Protein AF-A0A317FEY0-F1 (afdb_monomer)

Organism: NCBI:txid2184016

Secondary structure (DSSP, 8-state):
-EEEE-TTS-EEEE--TT-EEEESSPPPSSS--S-TT-EEEEEEE-TTS-EEEEEE-TT--TTS---EEEEE-GGGEEEB-TTS-B---SS-----------

Sequence (102 aa):
MRVMSGHDGDDIYFYEQGDLVRLKRDEDGPLVTAYAGDWGRVMRVNPDGSLDIKLAGYSRAKDADMVRAVAVARSRVEPCDLQGRPLLRGRAAVWDTRRSTM

Nearest PDB structures (foldseek):
  3mp8-assembly1_A  TM=7.413E-01  e=1.177E+00  Escherichia coli K-12
  3r6n-assembly2_B  TM=5.916E-01  e=1.566E+00  Homo sapiens
  6uy7-assembly1_A  TM=6.003E-01  e=8.713E+00  Homo sapiens
  3pe0-assembly2_B  TM=5.149E-01  e=5.513E+00  Homo sapiens
  8otz-assembly1_I  TM=2.801E-01  e=9.226E+00  Bos taurus

Radius of gyration: 14.09 Å; Cα contacts (8 Å, |Δi|>4): 181; chains: 1; bounding box: 37×28×39 Å

pLDDT: mean 75.73, std 17.16, range [35.59, 95.06]

Solvent-accessible surface area (backbone atoms only — not comparable to full-atom values): 6296 Å² total; per-residue (Å²): 104,49,75,48,75,44,98,86,73,52,70,46,78,45,83,39,67,69,28,36,34,28,29,70,46,55,48,79,70,99,68,66,84,48,45,51,68,36,31,25,32,28,69,38,66,46,96,89,59,21,29,28,28,45,37,52,57,82,90,57,61,96,83,53,81,74,46,67,49,68,69,40,51,61,91,44,46,40,56,27,42,99,86,67,45,70,63,78,82,83,65,90,76,77,76,77,84,70,78,82,84,125

Foldseek 3Di:
DDWDADPVRDIDDQDDFFFKKFFCAFDDDPDTPGGGGFIFTFHDQDPVRFTWTFTPGDPDDPPDPGDIDPRHDPVGIFTADPVNHGPPPDDPCPDDPDDPDD

Mean predicted aligned error: 8.88 Å

Structure (mmCIF, N/CA/C/O backbone):
data_AF-A0A317FEY0-F1
#
_entry.id   AF-A0A317FEY0-F1
#
loop_
_atom_site.group_PDB
_atom_site.id
_atom_site.type_symbol
_atom_site.label_atom_id
_atom_site.label_alt_id
_atom_site.label_comp_id
_atom_site.label_asym_id
_atom_site.label_entity_id
_atom_site.label_seq_id
_atom_site.pdbx_PDB_ins_code
_atom_site.Cartn_x
_atom_site.Cartn_y
_atom_site.Cartn_z
_atom_site.occupancy
_atom_site.B_iso_or_equiv
_atom_site.auth_seq_id
_atom_site.auth_comp_id
_atom_site.auth_asym_id
_atom_site.auth_atom_id
_atom_site.pdbx_PDB_model_num
ATOM 1 N N . MET A 1 1 ? 10.582 2.407 -5.379 1.00 86.38 1 MET A N 1
ATOM 2 C CA . MET A 1 1 ? 9.816 1.395 -6.129 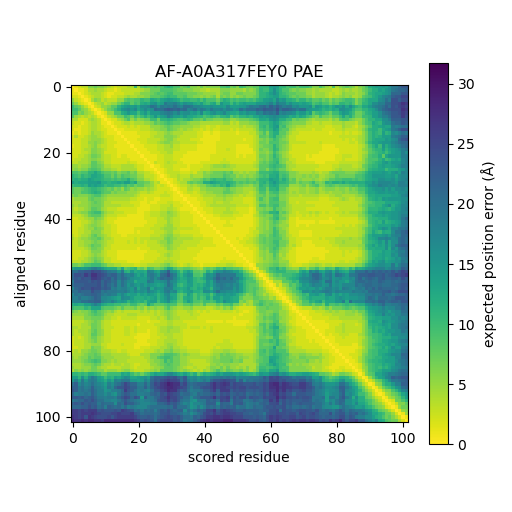1.00 86.38 1 MET A CA 1
ATOM 3 C C . MET A 1 1 ? 10.560 1.094 -7.394 1.00 86.38 1 MET A C 1
ATOM 5 O O . MET A 1 1 ? 10.869 2.015 -8.148 1.00 86.38 1 MET A O 1
ATOM 9 N N . ARG A 1 2 ? 10.817 -0.186 -7.646 1.00 85.56 2 ARG A N 1
ATOM 10 C CA . ARG A 1 2 ? 11.435 -0.641 -8.890 1.00 85.56 2 ARG A CA 1
ATOM 11 C C . AR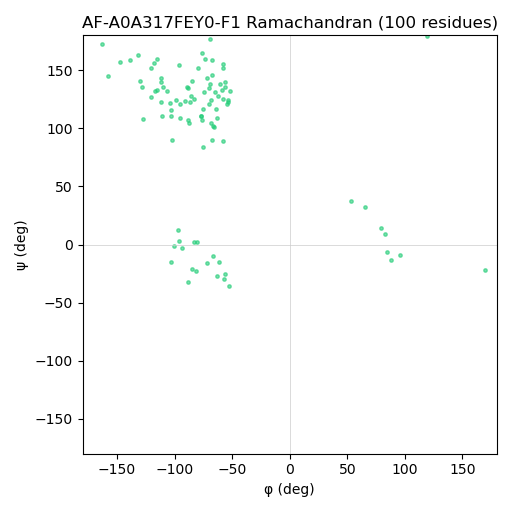G A 1 2 ? 10.428 -1.441 -9.697 1.00 85.56 2 ARG A C 1
ATOM 13 O O . ARG A 1 2 ? 9.670 -2.225 -9.133 1.00 85.56 2 ARG A O 1
ATOM 20 N N . VAL A 1 3 ? 10.435 -1.244 -11.007 1.00 82.44 3 VAL A N 1
ATOM 21 C CA . VAL A 1 3 ? 9.549 -1.943 -11.940 1.00 82.44 3 VAL A CA 1
ATOM 22 C C . VAL A 1 3 ? 10.411 -2.778 -12.875 1.00 82.44 3 VAL A C 1
ATOM 24 O O . VAL A 1 3 ? 11.419 -2.290 -13.387 1.00 82.44 3 VAL A O 1
ATOM 27 N N . MET A 1 4 ? 10.040 -4.039 -13.063 1.00 79.81 4 MET A N 1
ATOM 28 C CA . MET A 1 4 ? 10.535 -4.864 -14.158 1.00 79.81 4 MET A CA 1
ATOM 29 C C . MET A 1 4 ? 9.380 -5.108 -15.114 1.00 79.81 4 MET A C 1
ATOM 31 O O . MET A 1 4 ? 8.442 -5.824 -14.771 1.00 79.81 4 MET A O 1
ATOM 35 N N . SER A 1 5 ? 9.458 -4.509 -16.293 1.00 79.06 5 SER A N 1
ATOM 36 C CA . SER A 1 5 ? 8.469 -4.707 -17.347 1.00 79.06 5 SER A CA 1
ATOM 37 C C . SER A 1 5 ? 8.795 -5.978 -18.129 1.00 79.06 5 SER A C 1
ATOM 39 O O . SER A 1 5 ? 9.915 -6.149 -18.618 1.00 79.06 5 SER A O 1
ATOM 41 N N . GLY A 1 6 ? 7.825 -6.884 -18.211 1.00 71.50 6 GLY A N 1
ATOM 42 C CA . GLY A 1 6 ? 7.869 -8.067 -19.061 1.00 71.50 6 GLY A CA 1
ATOM 43 C C . GLY A 1 6 ? 7.609 -7.733 -20.531 1.00 71.50 6 GLY A C 1
ATOM 44 O O . GLY A 1 6 ? 7.108 -6.660 -20.867 1.00 71.50 6 GLY A O 1
ATOM 45 N N . HIS A 1 7 ? 7.940 -8.674 -21.417 1.00 62.66 7 HIS A N 1
ATOM 46 C CA . HIS A 1 7 ? 7.804 -8.510 -22.871 1.00 62.66 7 HIS A CA 1
ATOM 47 C C . HIS A 1 7 ? 6.339 -8.319 -23.323 1.00 62.66 7 HIS A C 1
ATOM 49 O O . HIS A 1 7 ? 6.098 -7.628 -24.307 1.00 62.6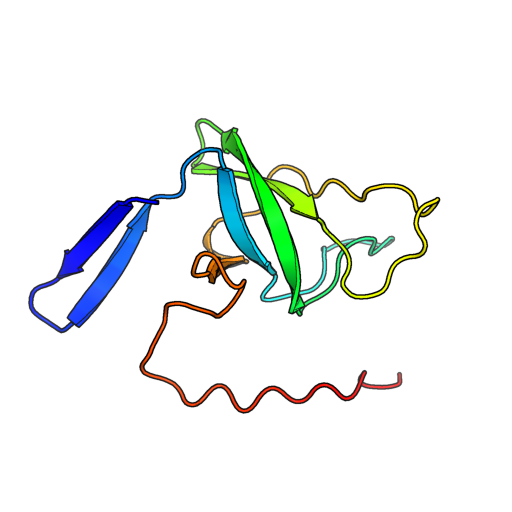6 7 HIS A O 1
ATOM 55 N N . ASP A 1 8 ? 5.378 -8.847 -22.555 1.00 71.50 8 ASP A N 1
ATOM 56 C CA . ASP A 1 8 ? 3.934 -8.802 -22.843 1.00 71.50 8 ASP A CA 1
ATOM 57 C C . ASP A 1 8 ? 3.185 -7.664 -22.117 1.00 71.50 8 ASP A C 1
ATOM 59 O O . ASP A 1 8 ? 1.956 -7.639 -22.078 1.00 71.50 8 ASP A O 1
ATOM 63 N N . GLY A 1 9 ? 3.910 -6.705 -21.526 1.00 64.19 9 GLY A N 1
ATOM 64 C CA . GLY A 1 9 ? 3.309 -5.582 -20.792 1.00 64.19 9 GLY A CA 1
ATOM 65 C C . GLY A 1 9 ? 2.921 -5.895 -19.342 1.00 64.19 9 GLY A C 1
ATOM 66 O O . GLY A 1 9 ? 2.296 -5.062 -18.685 1.00 64.19 9 GLY A O 1
ATOM 67 N N . ASP A 1 10 ? 3.313 -7.061 -18.824 1.00 69.62 10 ASP A N 1
ATOM 68 C CA . ASP A 1 10 ? 3.193 -7.381 -17.403 1.00 69.62 10 ASP A CA 1
ATOM 69 C C . ASP A 1 10 ? 4.295 -6.676 -16.601 1.00 69.62 10 ASP A C 1
ATOM 71 O O . ASP A 1 10 ? 5.474 -7.027 -16.680 1.00 69.62 10 ASP A O 1
ATOM 75 N N . ASP A 1 11 ? 3.911 -5.686 -15.799 1.00 78.50 11 ASP A N 1
ATOM 76 C CA . ASP A 1 11 ? 4.822 -5.016 -14.874 1.00 78.50 11 ASP A CA 1
ATOM 77 C C . ASP A 1 11 ? 4.903 -5.764 -13.535 1.00 78.50 11 ASP A C 1
ATOM 79 O O . ASP A 1 11 ? 3.913 -5.916 -12.811 1.00 78.50 11 ASP A O 1
ATOM 83 N N . ILE A 1 12 ? 6.117 -6.170 -13.155 1.00 80.19 12 ILE A N 1
ATOM 84 C CA . ILE A 1 12 ? 6.422 -6.693 -11.822 1.00 80.19 12 ILE A CA 1
ATOM 85 C C . ILE A 1 12 ? 6.960 -5.554 -10.956 1.00 80.19 12 ILE A C 1
ATOM 87 O O . ILE A 1 12 ? 8.001 -4.960 -11.245 1.00 80.19 12 ILE A O 1
ATOM 91 N N . TYR A 1 13 ? 6.270 -5.286 -9.848 1.00 85.06 13 TYR A N 1
ATOM 92 C CA . TYR A 1 13 ? 6.618 -4.220 -8.913 1.00 85.06 13 TYR A CA 1
ATOM 93 C C . TYR A 1 13 ? 7.395 -4.763 -7.712 1.00 85.06 13 TYR A C 1
ATOM 95 O O . TYR A 1 13 ? 6.927 -5.627 -6.966 1.00 85.06 13 TYR A O 1
ATOM 103 N N . PHE A 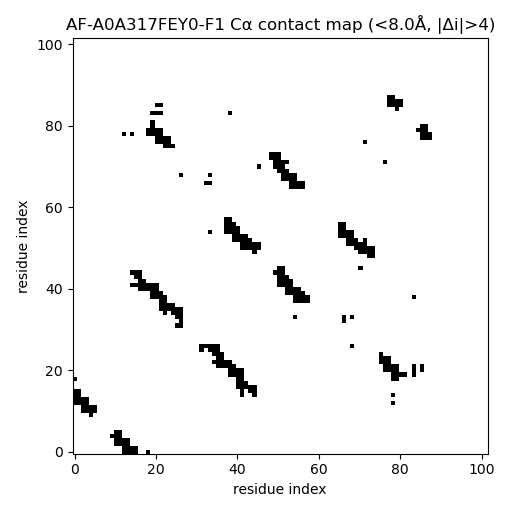1 14 ? 8.579 -4.201 -7.490 1.00 87.56 14 PHE A N 1
ATOM 104 C CA . PHE A 1 14 ? 9.409 -4.438 -6.318 1.00 87.56 14 PHE A CA 1
ATOM 105 C C . PHE A 1 14 ? 9.289 -3.241 -5.378 1.00 87.56 14 PHE A C 1
ATOM 107 O O . PHE A 1 14 ? 9.758 -2.139 -5.675 1.00 87.56 14 PHE A O 1
ATOM 114 N N . TYR A 1 15 ? 8.638 -3.485 -4.242 1.00 91.62 15 TYR A N 1
ATOM 115 C CA . TYR A 1 15 ? 8.472 -2.499 -3.182 1.00 91.62 15 TYR A CA 1
ATOM 116 C C . TYR A 1 15 ? 9.781 -2.251 -2.440 1.00 91.62 15 TYR A C 1
ATOM 118 O O . TYR A 1 15 ? 10.539 -3.184 -2.170 1.00 91.62 15 TYR A O 1
ATOM 126 N N . GLU A 1 16 ? 9.975 -1.000 -2.056 1.00 93.31 16 GLU A N 1
ATOM 127 C CA . GLU A 1 16 ? 11.071 -0.486 -1.250 1.00 93.31 16 GLU A CA 1
ATOM 128 C C . GLU A 1 16 ? 10.514 0.387 -0.120 1.00 93.31 16 GLU A C 1
ATOM 130 O O . GLU A 1 16 ? 9.360 0.830 -0.140 1.00 93.31 16 GLU A O 1
ATOM 135 N N . GLN A 1 17 ? 11.338 0.644 0.897 1.00 93.31 17 GLN A N 1
ATOM 136 C CA . GLN A 1 17 ? 10.973 1.593 1.941 1.00 93.31 17 GLN A CA 1
ATOM 137 C C . GLN A 1 17 ? 10.702 2.971 1.323 1.00 93.31 17 GLN A C 1
ATOM 139 O O . GLN A 1 17 ? 11.488 3.492 0.538 1.00 93.31 17 GLN A O 1
ATOM 144 N N . GLY A 1 18 ? 9.594 3.579 1.729 1.00 89.00 18 GLY A N 1
ATOM 145 C CA . GLY A 1 18 ? 9.170 4.891 1.275 1.00 89.00 18 GLY A CA 1
ATOM 146 C C . GLY A 1 18 ? 8.170 4.868 0.122 1.00 89.00 18 GLY A C 1
ATOM 147 O O . GLY A 1 18 ? 7.607 5.92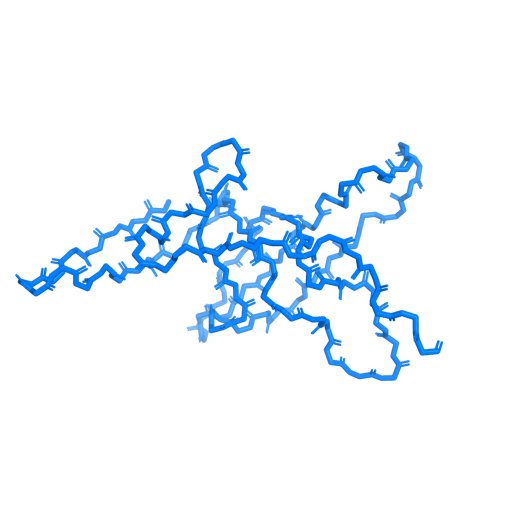7 -0.161 1.00 89.00 18 GLY A O 1
ATOM 148 N N . ASP A 1 19 ? 7.909 3.709 -0.478 1.00 90.44 19 ASP A N 1
ATOM 149 C CA . ASP A 1 19 ? 6.944 3.569 -1.566 1.00 90.44 19 ASP A CA 1
ATOM 150 C C . ASP A 1 19 ? 5.513 3.807 -1.109 1.00 90.44 19 ASP A C 1
ATOM 152 O O . ASP A 1 19 ? 5.135 3.457 0.013 1.00 90.44 19 ASP A O 1
ATOM 156 N N . LEU A 1 20 ? 4.710 4.387 -2.000 1.00 90.50 20 LEU A N 1
ATOM 157 C CA . LEU A 1 20 ? 3.282 4.538 -1.783 1.00 90.50 20 LEU A CA 1
ATOM 158 C C . LEU A 1 20 ? 2.542 3.311 -2.292 1.00 90.50 20 LEU A C 1
ATOM 160 O O . LEU A 1 20 ? 2.791 2.795 -3.384 1.00 90.50 20 LEU A O 1
ATOM 164 N N . VAL A 1 21 ? 1.618 2.856 -1.459 1.00 89.62 21 VAL A N 1
ATOM 165 C CA . VAL A 1 21 ? 0.772 1.703 -1.722 1.00 89.62 21 VAL A CA 1
ATOM 166 C C . VAL A 1 21 ? -0.642 1.985 -1.261 1.00 89.62 21 VAL A C 1
ATOM 168 O O . VAL A 1 21 ? -0.876 2.828 -0.393 1.00 89.62 21 VAL A O 1
ATOM 171 N N .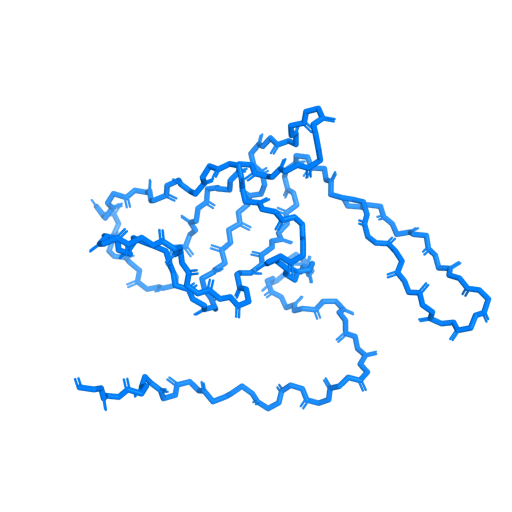 ARG A 1 22 ? -1.581 1.228 -1.813 1.00 88.31 22 ARG A N 1
ATOM 172 C CA . ARG A 1 22 ? -2.971 1.241 -1.378 1.00 88.31 22 ARG A CA 1
ATOM 173 C C . ARG A 1 22 ? -3.470 -0.167 -1.133 1.00 88.31 22 ARG A C 1
ATOM 175 O O . ARG A 1 22 ? -3.136 -1.076 -1.891 1.00 88.31 22 ARG A O 1
ATOM 182 N N . LEU A 1 23 ? -4.258 -0.354 -0.082 1.00 87.56 23 LEU A N 1
ATOM 183 C CA . LEU A 1 23 ? -4.862 -1.643 0.224 1.00 87.56 23 LEU A CA 1
ATOM 184 C C . LEU A 1 23 ? -5.948 -1.988 -0.802 1.00 87.56 23 LEU A C 1
ATOM 186 O O . LEU A 1 23 ? -6.795 -1.160 -1.132 1.00 87.56 23 LEU A O 1
ATOM 190 N N . LYS A 1 24 ? -5.937 -3.231 -1.289 1.00 87.81 24 LYS A N 1
ATOM 191 C CA . LYS A 1 24 ? -6.980 -3.789 -2.171 1.00 87.81 24 LYS A CA 1
ATOM 192 C C . LYS A 1 24 ? -8.167 -4.360 -1.415 1.00 87.81 24 LYS A C 1
ATOM 194 O O . LYS A 1 24 ? -9.212 -4.603 -2.011 1.00 87.81 24 LYS A O 1
ATOM 199 N N . ARG A 1 25 ? -7.961 -4.689 -0.145 1.00 84.44 25 ARG A N 1
ATOM 200 C CA . ARG A 1 25 ? -8.913 -5.368 0.727 1.00 84.44 25 ARG A CA 1
ATOM 201 C C . ARG A 1 25 ? -8.714 -4.870 2.144 1.00 84.44 25 ARG A C 1
ATOM 203 O O . ARG A 1 25 ? -7.622 -4.408 2.476 1.00 84.44 25 ARG A O 1
ATOM 210 N N . ASP A 1 26 ? -9.763 -5.010 2.933 1.00 85.31 26 ASP A N 1
ATOM 211 C CA . ASP A 1 26 ? -9.716 -4.791 4.368 1.00 85.31 26 ASP A CA 1
ATOM 212 C C . ASP A 1 26 ? -8.678 -5.714 5.023 1.00 85.31 26 ASP A C 1
ATOM 214 O O . ASP A 1 26 ? -8.310 -6.768 4.488 1.00 85.31 26 ASP A O 1
ATOM 218 N N . GLU A 1 27 ? -8.179 -5.288 6.178 1.00 80.69 27 GLU A N 1
ATOM 219 C CA . GLU A 1 27 ? -7.441 -6.151 7.091 1.00 80.69 27 GLU A CA 1
ATOM 220 C C . GLU A 1 27 ? -8.297 -7.367 7.472 1.00 80.69 27 GLU A C 1
ATOM 222 O O . GLU A 1 27 ? -9.502 -7.249 7.688 1.00 80.69 27 GLU A O 1
ATOM 227 N N . ASP A 1 28 ? -7.680 -8.548 7.543 1.00 77.81 28 ASP A N 1
ATOM 228 C CA . ASP A 1 28 ? -8.393 -9.735 8.008 1.00 77.81 28 ASP A CA 1
ATOM 229 C C . ASP A 1 28 ? -8.481 -9.740 9.534 1.00 77.81 28 ASP A C 1
ATOM 231 O O . ASP A 1 28 ? -7.556 -9.320 10.229 1.00 77.81 28 ASP A O 1
ATOM 235 N N . GLY A 1 29 ? -9.533 -10.366 10.052 1.00 76.19 29 GLY A N 1
ATOM 236 C CA . GLY A 1 29 ? -9.661 -10.683 11.467 1.00 76.19 29 GLY A CA 1
ATOM 237 C C . GLY A 1 29 ? -10.871 -10.022 12.121 1.00 76.19 29 GLY A C 1
ATOM 238 O O . GLY A 1 29 ? -11.643 -9.323 11.468 1.00 76.19 29 GLY A O 1
ATOM 239 N N . PRO A 1 30 ? -11.071 -10.273 13.424 1.00 73.81 30 PRO A N 1
ATOM 240 C CA . PRO A 1 30 ? -12.241 -9.788 14.153 1.00 73.81 30 PRO A CA 1
ATOM 241 C C . PRO A 1 30 ? -12.217 -8.273 14.406 1.00 73.81 30 PRO A C 1
ATOM 243 O O . PRO A 1 30 ? -13.250 -7.702 14.741 1.00 73.81 30 PRO A O 1
ATOM 246 N N . LEU A 1 31 ? -11.056 -7.625 14.260 1.00 74.06 31 LEU A N 1
ATOM 247 C CA . LEU A 1 31 ? -10.889 -6.183 14.401 1.00 74.06 31 LEU A CA 1
ATOM 248 C C . LEU A 1 31 ? -10.199 -5.634 13.151 1.00 74.06 31 LEU A C 1
ATOM 250 O O . LEU A 1 31 ? -9.007 -5.849 12.964 1.00 74.06 31 LEU A O 1
ATOM 254 N N . VAL A 1 32 ? -10.957 -4.916 12.323 1.00 75.81 32 VAL A N 1
ATOM 255 C CA . VAL A 1 32 ? -10.459 -4.299 11.087 1.00 75.81 32 VAL A CA 1
ATOM 256 C C . VAL A 1 32 ? -10.070 -2.853 11.369 1.00 75.81 32 VAL A C 1
ATOM 258 O O . VAL A 1 32 ? -10.928 -1.991 11.594 1.00 75.81 32 VAL A O 1
ATOM 261 N N . THR A 1 33 ? -8.769 -2.569 11.360 1.00 77.19 33 THR A N 1
ATOM 262 C CA . THR A 1 33 ? -8.245 -1.212 11.594 1.00 77.19 33 THR A CA 1
ATOM 263 C C . THR A 1 33 ? -7.800 -0.506 10.315 1.00 77.19 33 THR A C 1
ATOM 265 O O . THR A 1 33 ? -7.679 0.727 10.302 1.00 77.19 33 THR A O 1
ATOM 268 N N . ALA A 1 34 ? -7.636 -1.279 9.240 1.00 81.12 34 ALA A N 1
ATOM 269 C CA . ALA A 1 34 ? -7.244 -0.841 7.913 1.00 81.12 34 ALA A CA 1
ATOM 270 C C . ALA A 1 34 ? -8.216 -1.357 6.847 1.00 81.12 34 ALA A C 1
ATOM 272 O O . ALA A 1 34 ? -8.590 -2.529 6.858 1.00 81.12 34 ALA A O 1
ATOM 273 N N . TYR A 1 35 ? -8.596 -0.490 5.915 1.00 83.06 35 TYR A N 1
ATOM 274 C CA . TYR A 1 35 ? -9.663 -0.756 4.955 1.00 83.06 35 TYR A CA 1
ATOM 275 C C . TYR A 1 35 ? -9.159 -0.741 3.513 1.00 83.06 35 TYR A C 1
ATOM 277 O O . TYR A 1 35 ? -8.165 -0.092 3.176 1.00 83.06 35 TYR A O 1
ATOM 285 N N . ALA A 1 36 ? -9.878 -1.423 2.627 1.00 85.06 36 ALA A N 1
ATOM 286 C CA . ALA A 1 36 ? -9.697 -1.311 1.192 1.00 85.06 36 ALA A CA 1
ATOM 287 C C . ALA A 1 36 ? -9.746 0.166 0.771 1.00 85.06 36 ALA A C 1
ATOM 289 O O . ALA A 1 36 ? -10.638 0.920 1.159 1.00 85.06 36 ALA A O 1
ATOM 290 N N . GLY A 1 37 ? -8.776 0.586 -0.037 1.00 81.00 37 GLY A N 1
ATOM 291 C CA . GLY A 1 37 ? -8.626 1.978 -0.445 1.00 81.00 37 GLY A CA 1
ATOM 292 C C . GLY A 1 37 ? -7.786 2.839 0.501 1.00 81.00 37 GLY A C 1
ATOM 293 O O . GLY A 1 37 ? -7.344 3.903 0.062 1.00 81.00 37 GLY A O 1
ATOM 294 N N . ASP A 1 38 ? -7.483 2.388 1.726 1.00 83.00 38 ASP A N 1
ATOM 295 C CA . ASP A 1 38 ? -6.527 3.092 2.582 1.00 83.00 38 ASP A CA 1
ATOM 296 C C . ASP A 1 38 ? -5.157 3.106 1.906 1.00 83.00 38 ASP A C 1
ATOM 298 O O . ASP A 1 38 ? -4.623 2.077 1.470 1.00 83.00 38 ASP A O 1
ATOM 302 N N . TRP A 1 39 ? -4.589 4.302 1.802 1.00 85.19 39 TRP A N 1
ATOM 303 C CA . TRP A 1 39 ? -3.253 4.501 1.275 1.00 85.19 39 TRP A CA 1
ATOM 304 C C . TRP A 1 39 ? -2.253 4.578 2.420 1.00 85.19 39 TRP A C 1
ATOM 306 O O . TRP A 1 39 ? -2.563 4.943 3.557 1.00 85.19 39 TRP A O 1
ATOM 316 N N . GLY A 1 40 ? -1.015 4.232 2.120 1.00 87.94 40 GLY A N 1
ATOM 317 C CA . GLY A 1 40 ? 0.044 4.287 3.100 1.00 87.94 40 GLY A CA 1
ATOM 318 C C . GLY A 1 40 ? 1.411 4.256 2.468 1.00 87.94 40 GLY A C 1
ATOM 319 O O . GLY A 1 40 ? 1.579 4.063 1.262 1.00 87.94 40 GLY A O 1
ATOM 320 N N . ARG A 1 41 ? 2.400 4.456 3.328 1.00 90.94 41 ARG A N 1
ATOM 321 C CA . ARG A 1 41 ? 3.804 4.403 2.959 1.00 90.94 41 ARG A CA 1
ATOM 322 C C . ARG A 1 41 ? 4.422 3.124 3.493 1.00 90.94 41 ARG A C 1
ATOM 324 O O . ARG A 1 41 ? 4.262 2.804 4.673 1.00 90.94 41 ARG A O 1
ATOM 331 N N . VAL A 1 42 ? 5.147 2.411 2.639 1.00 92.44 42 VAL A N 1
ATOM 332 C CA . VAL A 1 42 ? 5.931 1.243 3.039 1.00 92.44 42 VAL A CA 1
ATOM 333 C C . VAL A 1 42 ? 7.015 1.709 4.005 1.00 92.44 42 VAL A C 1
ATOM 335 O O . VAL A 1 42 ? 7.894 2.492 3.654 1.00 92.44 42 VAL A O 1
ATOM 338 N N . MET A 1 43 ? 6.951 1.232 5.240 1.00 94.50 43 MET A N 1
ATOM 339 C CA . MET A 1 43 ? 7.953 1.506 6.267 1.00 94.50 43 MET A CA 1
ATOM 340 C C . MET A 1 43 ? 9.078 0.484 6.232 1.00 94.50 43 MET A C 1
ATOM 342 O O . MET A 1 43 ? 10.212 0.814 6.569 1.00 94.50 43 MET A O 1
ATOM 346 N N . ARG A 1 44 ? 8.764 -0.757 5.855 1.00 94.88 44 ARG A N 1
ATOM 347 C CA . ARG A 1 44 ? 9.719 -1.859 5.797 1.00 94.88 44 ARG A CA 1
ATOM 348 C C . ARG A 1 44 ? 9.216 -2.934 4.845 1.00 94.88 44 ARG A C 1
ATOM 350 O O . ARG A 1 44 ? 8.018 -3.203 4.796 1.00 94.88 44 ARG A O 1
ATOM 357 N N . VAL A 1 45 ? 10.150 -3.564 4.146 1.00 95.06 45 VAL A N 1
ATOM 358 C CA . VAL A 1 45 ? 9.919 -4.808 3.410 1.00 95.06 45 VAL A CA 1
ATOM 359 C C . VAL A 1 45 ? 10.539 -5.932 4.232 1.00 95.06 45 VAL A C 1
ATOM 361 O O . VAL A 1 45 ? 11.715 -5.867 4.592 1.00 95.06 45 VAL A O 1
ATOM 364 N N . ASN A 1 46 ? 9.730 -6.915 4.602 1.00 94.50 46 ASN A N 1
ATOM 365 C CA . ASN A 1 46 ? 10.155 -8.082 5.360 1.00 94.50 46 ASN A CA 1
ATOM 366 C C . ASN A 1 46 ? 10.969 -9.049 4.480 1.00 94.50 46 ASN A C 1
ATOM 368 O O . ASN A 1 46 ? 10.824 -9.024 3.255 1.00 94.50 46 ASN A O 1
ATOM 372 N N . PRO A 1 47 ? 11.782 -9.942 5.078 1.00 93.12 47 PRO A N 1
ATOM 373 C CA . PRO A 1 47 ? 12.509 -10.971 4.329 1.00 93.12 47 PRO A CA 1
ATOM 374 C C . PRO A 1 47 ? 11.611 -11.896 3.492 1.0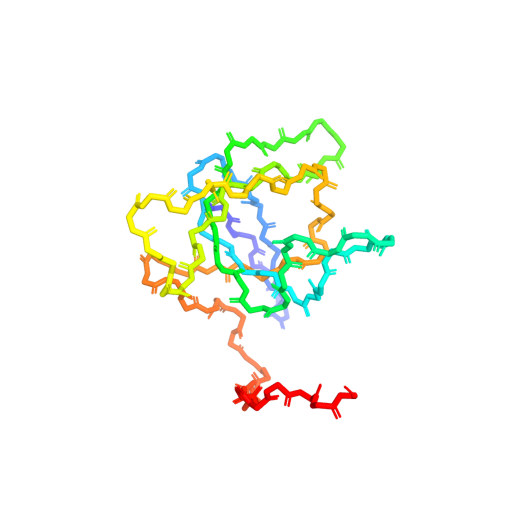0 93.12 47 PRO A C 1
ATOM 376 O O . PRO A 1 47 ? 12.029 -12.356 2.436 1.00 93.12 47 PRO A O 1
ATOM 379 N N . ASP A 1 48 ? 10.370 -12.131 3.928 1.00 90.25 48 ASP A N 1
ATOM 380 C CA . ASP A 1 48 ? 9.353 -12.905 3.196 1.00 90.25 48 ASP A CA 1
ATOM 381 C C . ASP A 1 48 ? 8.637 -12.094 2.092 1.00 90.25 48 ASP A C 1
ATOM 383 O O . ASP A 1 48 ? 7.728 -12.583 1.423 1.00 90.25 48 ASP A O 1
ATOM 387 N N . GLY A 1 49 ? 9.036 -10.834 1.899 1.00 88.19 49 GLY A N 1
ATOM 388 C CA . GLY A 1 49 ? 8.466 -9.907 0.929 1.00 88.19 49 GLY A CA 1
ATOM 389 C C . GLY A 1 49 ? 7.216 -9.164 1.402 1.00 88.19 49 GLY A C 1
ATOM 390 O O . GLY A 1 49 ? 6.769 -8.265 0.684 1.00 88.19 49 GLY A O 1
ATOM 391 N N . SER A 1 50 ? 6.661 -9.485 2.575 1.00 92.94 50 SER A N 1
ATOM 392 C CA . SER A 1 50 ? 5.519 -8.766 3.151 1.00 92.94 50 SER A CA 1
ATOM 393 C C . SER A 1 50 ? 5.889 -7.335 3.558 1.00 92.94 50 SER A C 1
ATOM 395 O O . SER A 1 50 ? 7.060 -6.994 3.740 1.00 92.94 50 SER A O 1
ATOM 397 N N . LEU A 1 51 ? 4.894 -6.462 3.686 1.00 93.12 51 LEU A N 1
ATOM 398 C CA . LEU A 1 51 ? 5.085 -5.028 3.874 1.00 93.12 51 LEU A CA 1
ATOM 399 C C . LEU A 1 51 ? 4.573 -4.586 5.241 1.00 93.12 51 LEU A C 1
ATOM 401 O O . LEU A 1 51 ? 3.436 -4.873 5.608 1.00 93.12 51 LEU A O 1
ATOM 405 N N . ASP A 1 52 ? 5.380 -3.808 5.954 1.00 93.00 52 ASP A N 1
ATOM 406 C CA . ASP A 1 52 ? 4.869 -2.987 7.046 1.00 93.00 52 ASP A CA 1
ATOM 407 C C . ASP A 1 52 ? 4.506 -1.621 6.476 1.00 93.00 52 ASP A C 1
ATOM 409 O O . ASP A 1 52 ? 5.354 -0.939 5.893 1.00 93.00 52 ASP A O 1
ATOM 413 N N . ILE A 1 53 ? 3.259 -1.207 6.655 1.00 90.94 53 ILE A N 1
ATOM 414 C CA . ILE A 1 53 ? 2.700 -0.018 6.024 1.00 90.94 53 ILE A CA 1
ATOM 415 C C . ILE A 1 53 ? 2.230 0.936 7.112 1.00 90.94 53 ILE A C 1
ATOM 417 O O . ILE A 1 53 ? 1.451 0.579 7.995 1.00 90.94 53 ILE A O 1
ATOM 421 N N . LYS A 1 54 ? 2.697 2.179 7.029 1.00 89.88 54 LYS A N 1
ATOM 422 C CA . LYS A 1 54 ? 2.151 3.290 7.798 1.00 89.88 54 LYS A CA 1
ATOM 423 C C . LYS A 1 54 ? 1.008 3.879 6.989 1.00 89.88 54 LYS A C 1
ATOM 425 O O . LYS A 1 54 ? 1.257 4.544 5.981 1.00 89.88 54 LYS A O 1
ATOM 430 N N . LEU A 1 55 ? -0.222 3.587 7.397 1.00 85.56 55 LEU A N 1
ATOM 431 C CA . LEU A 1 55 ? -1.402 4.078 6.703 1.00 85.56 55 LEU A CA 1
ATOM 432 C C . LEU A 1 55 ? -1.583 5.554 7.021 1.00 85.56 55 LEU A C 1
ATOM 434 O O . LEU A 1 55 ? -1.518 5.990 8.172 1.00 85.56 55 LEU A O 1
ATOM 438 N N . ALA A 1 56 ? -1.789 6.328 5.970 1.00 70.31 56 ALA A N 1
ATOM 439 C CA . ALA A 1 56 ? -2.265 7.681 6.085 1.00 70.31 56 ALA A CA 1
ATOM 440 C C . ALA A 1 56 ? -3.740 7.591 5.722 1.00 70.31 56 ALA A C 1
ATOM 442 O O . ALA A 1 56 ? -4.105 7.608 4.556 1.00 70.31 56 ALA A O 1
ATOM 443 N N . GLY A 1 57 ? -4.596 7.370 6.719 1.00 60.69 57 GLY A N 1
ATOM 444 C CA . GLY A 1 57 ? -6.031 7.320 6.463 1.00 60.69 57 GLY A CA 1
ATOM 445 C C . GLY A 1 57 ? -6.442 8.607 5.749 1.00 60.69 57 GLY A C 1
ATOM 446 O O . GLY A 1 57 ? -6.192 9.703 6.254 1.00 60.69 57 GLY A O 1
ATOM 447 N N . TYR A 1 58 ? -7.016 8.497 4.551 1.00 47.22 58 TYR A N 1
ATOM 448 C CA . TYR A 1 58 ? -7.597 9.658 3.884 1.00 47.22 58 TYR A CA 1
ATOM 449 C C . TYR A 1 58 ? -8.668 10.222 4.838 1.00 47.22 58 TYR A C 1
ATOM 451 O O . TYR A 1 58 ? -9.528 9.481 5.312 1.00 47.22 58 TYR A O 1
ATOM 459 N N . SER A 1 59 ? -8.568 11.507 5.186 1.00 49.94 59 SER A N 1
ATOM 460 C CA . SER A 1 59 ? -9.493 12.205 6.097 1.00 49.94 59 SER A CA 1
ATOM 461 C C . SER A 1 59 ? -9.524 11.736 7.561 1.00 49.94 59 SER A C 1
ATOM 463 O O . SER A 1 59 ? -10.569 11.836 8.205 1.00 49.94 59 SER A O 1
ATOM 465 N N . ARG A 1 60 ? -8.411 11.262 8.137 1.00 54.72 60 ARG A N 1
ATOM 466 C CA . ARG A 1 60 ? -8.334 11.133 9.602 1.00 54.72 60 ARG A CA 1
ATOM 467 C C . ARG A 1 60 ? -7.911 12.450 10.256 1.00 54.72 60 ARG A C 1
ATOM 469 O O . ARG A 1 60 ? -7.077 13.180 9.721 1.00 54.72 60 ARG A O 1
ATOM 476 N N . ALA A 1 61 ? -8.529 12.764 11.394 1.00 45.31 61 ALA A N 1
ATOM 477 C CA . ALA A 1 61 ? -8.176 13.928 12.196 1.00 45.31 61 ALA A CA 1
ATOM 478 C C . ALA A 1 61 ? -6.690 13.864 12.601 1.00 45.31 61 ALA A C 1
ATOM 480 O O . ALA A 1 61 ? -6.099 12.787 12.664 1.00 45.31 61 ALA A O 1
ATOM 481 N N . LYS A 1 62 ? -6.060 15.023 12.819 1.00 46.41 62 LYS A N 1
ATOM 482 C CA . LYS A 1 62 ? -4.610 15.145 13.084 1.00 46.41 62 LYS A CA 1
ATOM 483 C C . LYS A 1 62 ? -4.139 14.310 14.290 1.00 46.41 62 LYS A C 1
ATOM 485 O O . LYS A 1 62 ? -2.963 13.970 14.371 1.00 46.41 62 LYS A O 1
ATOM 490 N N . ASP A 1 63 ? -5.046 14.036 15.215 1.00 54.66 63 ASP A N 1
ATOM 491 C CA . ASP A 1 63 ? -4.889 13.266 16.448 1.00 54.66 63 ASP A CA 1
ATOM 492 C C . ASP A 1 63 ? -5.253 11.782 16.302 1.00 54.66 63 ASP A C 1
ATOM 494 O O . ASP A 1 63 ? -5.098 11.023 17.254 1.00 54.66 63 ASP A O 1
ATOM 498 N N . ALA A 1 64 ? -5.727 11.350 15.133 1.00 55.84 64 ALA A N 1
ATOM 499 C CA . ALA A 1 64 ? -6.055 9.956 14.916 1.00 55.84 64 ALA A CA 1
ATOM 500 C C . ALA A 1 64 ? -4.795 9.094 14.989 1.00 55.84 64 ALA A C 1
ATOM 502 O O . ALA A 1 64 ? -3.797 9.361 14.307 1.00 55.84 64 ALA A O 1
ATOM 503 N N . ASP A 1 65 ? -4.883 8.017 15.766 1.00 58.50 65 ASP A N 1
ATOM 504 C CA . ASP A 1 65 ? -3.816 7.037 15.864 1.00 58.50 65 ASP A CA 1
ATOM 505 C C . ASP A 1 65 ? -3.433 6.542 14.470 1.00 58.50 65 ASP A C 1
ATOM 507 O O . ASP A 1 65 ? -4.260 6.086 13.669 1.00 58.50 65 ASP A O 1
ATOM 511 N N . MET A 1 66 ? -2.144 6.676 14.166 1.00 63.00 66 MET A N 1
ATOM 512 C CA . MET A 1 66 ? -1.592 6.221 12.905 1.00 63.00 66 MET A CA 1
ATOM 513 C C . MET A 1 66 ? -1.629 4.700 12.877 1.00 63.00 66 MET A C 1
ATOM 515 O O . MET A 1 66 ? -0.810 4.036 13.513 1.00 63.00 66 MET A O 1
ATOM 519 N N . VAL A 1 67 ? -2.573 4.150 12.118 1.00 75.94 67 VAL A N 1
ATOM 520 C CA . VAL A 1 67 ? -2.704 2.705 11.969 1.00 75.94 67 VAL A CA 1
ATOM 521 C C . VAL A 1 67 ? -1.500 2.178 11.196 1.00 75.94 67 VAL A C 1
ATOM 523 O O . VAL A 1 67 ? -1.181 2.625 10.087 1.00 75.94 67 VAL A O 1
ATOM 526 N N . ARG A 1 68 ? -0.811 1.215 11.804 1.00 83.00 68 ARG A N 1
ATOM 527 C CA . ARG A 1 68 ? 0.248 0.451 11.160 1.00 83.00 68 ARG A CA 1
ATOM 528 C C . ARG A 1 68 ? -0.310 -0.915 10.797 1.00 83.00 68 ARG A C 1
ATOM 530 O O . ARG A 1 68 ? -0.597 -1.702 11.688 1.00 83.00 68 ARG A O 1
ATOM 537 N N . ALA A 1 69 ? -0.381 -1.203 9.504 1.00 84.88 69 ALA A N 1
ATOM 538 C CA . ALA A 1 69 ? -0.625 -2.557 9.028 1.00 84.88 69 ALA A CA 1
ATOM 539 C C . ALA A 1 69 ? 0.720 -3.295 8.952 1.00 84.88 69 ALA A C 1
ATOM 541 O O . ALA A 1 69 ? 1.689 -2.775 8.391 1.00 84.88 69 ALA A O 1
ATOM 542 N N . VAL A 1 70 ? 0.812 -4.476 9.558 1.00 89.12 70 VAL A N 1
ATOM 543 C CA . VAL A 1 70 ? 2.063 -5.244 9.692 1.00 89.12 70 VAL A CA 1
ATOM 544 C C . VAL A 1 70 ? 1.979 -6.510 8.850 1.00 89.12 70 VAL A C 1
ATOM 546 O O . VAL A 1 70 ? 0.917 -7.118 8.767 1.00 89.12 70 VAL A O 1
ATOM 549 N N . ALA A 1 71 ? 3.098 -6.907 8.236 1.00 90.56 71 ALA A N 1
ATOM 550 C CA . ALA A 1 71 ? 3.196 -8.139 7.446 1.00 90.56 71 ALA A CA 1
ATOM 551 C C . ALA A 1 71 ? 2.115 -8.270 6.346 1.00 90.56 71 ALA A C 1
ATOM 553 O O . ALA A 1 71 ? 1.621 -9.356 6.041 1.00 90.56 71 ALA A O 1
ATOM 554 N N . VAL A 1 72 ? 1.758 -7.155 5.703 1.00 89.88 72 VAL A N 1
ATOM 555 C CA . VAL A 1 72 ? 0.776 -7.136 4.616 1.00 89.88 72 VAL A CA 1
ATOM 556 C C . VAL A 1 72 ? 1.364 -7.821 3.386 1.00 89.88 72 VAL A C 1
ATOM 558 O O . VAL A 1 72 ? 2.388 -7.397 2.847 1.00 89.88 72 VAL A O 1
ATOM 561 N N . ALA A 1 73 ? 0.710 -8.876 2.902 1.00 91.19 73 ALA A N 1
ATOM 562 C CA . ALA A 1 73 ? 1.137 -9.562 1.688 1.00 91.19 73 ALA A CA 1
ATOM 563 C C . ALA A 1 73 ? 1.123 -8.615 0.473 1.00 91.19 73 ALA A C 1
ATOM 565 O O . ALA A 1 73 ? 0.160 -7.877 0.257 1.00 91.19 73 ALA A O 1
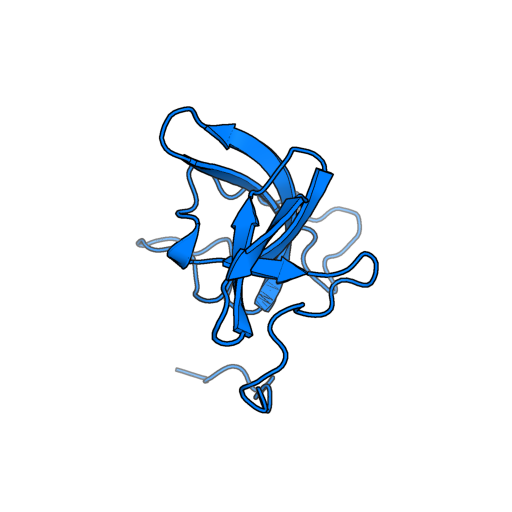ATOM 566 N N . ARG A 1 74 ? 2.147 -8.693 -0.388 1.00 89.00 74 ARG A N 1
ATOM 567 C CA . ARG A 1 74 ? 2.256 -7.887 -1.627 1.00 89.00 74 ARG A CA 1
ATOM 568 C C . ARG A 1 74 ? 1.024 -7.996 -2.522 1.00 89.00 74 ARG A C 1
ATOM 570 O O . ARG A 1 74 ? 0.590 -7.029 -3.135 1.00 89.00 74 ARG A O 1
ATOM 577 N N . SER A 1 75 ? 0.415 -9.177 -2.560 1.00 88.19 75 SER A N 1
ATOM 578 C CA . SER A 1 75 ? -0.806 -9.441 -3.319 1.00 88.19 75 SER A CA 1
ATOM 579 C C . SER A 1 75 ? -2.032 -8.688 -2.800 1.00 88.19 75 SER A C 1
ATOM 581 O O . SER A 1 75 ? -3.038 -8.673 -3.503 1.00 88.19 75 SER A O 1
ATOM 583 N N . ARG A 1 76 ? -1.971 -8.042 -1.629 1.00 89.62 76 ARG A N 1
ATOM 584 C CA . ARG A 1 76 ? -3.053 -7.241 -1.030 1.00 89.62 76 ARG A CA 1
ATOM 585 C C . ARG A 1 76 ? -2.893 -5.744 -1.218 1.00 89.62 76 ARG A C 1
ATOM 587 O O . ARG A 1 76 ? -3.785 -4.998 -0.831 1.00 89.62 76 ARG A O 1
ATOM 594 N N . VAL A 1 77 ? -1.813 -5.310 -1.856 1.00 88.69 77 VAL A N 1
ATOM 595 C CA . VAL A 1 77 ? -1.593 -3.903 -2.174 1.00 88.69 77 VAL A CA 1
ATOM 596 C C . VAL A 1 77 ? -1.572 -3.647 -3.673 1.00 88.69 77 VAL A C 1
ATOM 598 O O . VAL A 1 77 ? -1.373 -4.552 -4.490 1.00 88.69 77 VAL A O 1
ATOM 601 N N . GLU A 1 78 ? -1.803 -2.390 -4.016 1.00 90.06 78 GLU A N 1
ATOM 602 C CA . GLU A 1 78 ? -1.566 -1.810 -5.331 1.00 90.06 78 GLU A CA 1
ATOM 603 C C . GLU A 1 78 ? -0.392 -0.840 -5.224 1.00 90.06 78 GLU A C 1
ATOM 605 O O . GLU A 1 78 ? -0.339 -0.067 -4.262 1.00 90.06 78 GLU A O 1
ATOM 610 N N . PRO A 1 79 ? 0.555 -0.868 -6.174 1.00 90.31 79 PRO A N 1
ATOM 611 C CA . PRO A 1 79 ? 1.599 0.142 -6.248 1.00 90.31 79 PRO A CA 1
ATOM 612 C C . PRO A 1 79 ? 1.001 1.491 -6.662 1.00 90.31 79 PRO A C 1
ATOM 614 O O . PRO A 1 79 ? 0.171 1.540 -7.574 1.00 90.31 79 PRO A O 1
ATOM 617 N N . CYS A 1 80 ? 1.435 2.577 -6.024 1.00 86.44 80 CYS A N 1
ATOM 618 C CA . CYS A 1 80 ? 0.971 3.929 -6.325 1.00 86.44 80 CYS A CA 1
ATOM 619 C C . CYS A 1 80 ? 2.116 4.855 -6.758 1.00 86.44 80 CYS A C 1
ATOM 621 O O . CYS A 1 80 ? 3.261 4.693 -6.337 1.00 86.44 80 CYS A O 1
ATOM 623 N N . ASP A 1 81 ? 1.792 5.855 -7.580 1.00 83.50 81 ASP A N 1
ATOM 624 C CA . ASP A 1 81 ? 2.675 6.984 -7.862 1.00 83.50 81 ASP A CA 1
ATOM 625 C C . ASP A 1 81 ? 2.826 7.900 -6.634 1.00 83.50 81 ASP A C 1
ATOM 627 O O . ASP A 1 81 ? 2.178 7.715 -5.602 1.00 83.50 81 ASP A O 1
ATOM 631 N N . LEU A 1 82 ? 3.668 8.932 -6.754 1.00 79.00 82 LEU A N 1
ATOM 632 C CA . LEU A 1 82 ? 3.910 9.916 -5.691 1.00 79.00 82 LEU A CA 1
ATOM 633 C C . LEU A 1 82 ? 2.661 10.720 -5.281 1.00 79.00 82 LEU A C 1
ATOM 635 O O . LEU A 1 82 ? 2.675 11.369 -4.238 1.00 79.00 82 LEU A O 1
ATOM 639 N N . GLN A 1 83 ? 1.594 10.691 -6.082 1.00 75.44 83 GLN A N 1
ATOM 640 C CA . GLN A 1 83 ? 0.310 11.338 -5.800 1.00 75.44 83 GLN A CA 1
ATOM 641 C C . GLN A 1 83 ? -0.701 10.358 -5.178 1.00 75.44 83 GLN A C 1
ATOM 643 O O . GLN A 1 83 ? -1.850 10.734 -4.947 1.00 75.44 83 GLN A O 1
ATOM 648 N N . GLY A 1 84 ? -0.302 9.108 -4.915 1.00 72.56 84 GLY A N 1
ATOM 649 C CA . GLY A 1 84 ? -1.170 8.065 -4.369 1.00 72.56 84 GLY A CA 1
ATOM 650 C C . GLY A 1 84 ? -2.087 7.409 -5.407 1.00 72.56 84 GLY A C 1
ATOM 651 O O . GLY A 1 84 ? -3.039 6.724 -5.032 1.00 72.56 84 GLY A O 1
ATOM 652 N N . ARG A 1 85 ? -1.840 7.600 -6.709 1.00 79.75 85 ARG A N 1
ATOM 653 C CA . ARG A 1 85 ? -2.651 6.999 -7.779 1.00 79.75 85 ARG A CA 1
ATOM 654 C C . ARG A 1 85 ? -2.094 5.627 -8.157 1.00 79.75 85 ARG A C 1
ATOM 656 O O . ARG A 1 85 ? -0.883 5.516 -8.323 1.00 79.75 85 ARG A O 1
ATOM 663 N N . PRO A 1 86 ? -2.929 4.589 -8.330 1.00 80.25 86 PRO A N 1
ATOM 664 C CA . PRO A 1 86 ? -2.456 3.269 -8.744 1.00 80.25 86 PRO A CA 1
ATOM 665 C C . PRO A 1 86 ? -1.675 3.304 -10.065 1.00 80.25 86 PRO A C 1
ATOM 667 O O . PRO A 1 86 ? -2.109 3.939 -11.027 1.00 80.25 86 PRO A O 1
ATOM 670 N N . LEU A 1 87 ? -0.546 2.593 -10.117 1.00 79.44 87 LEU A N 1
ATOM 671 C CA . LEU A 1 87 ? 0.312 2.494 -11.306 1.00 79.44 87 LEU A CA 1
ATOM 672 C C . LEU A 1 87 ? -0.183 1.464 -12.331 1.00 79.44 87 LEU A C 1
ATOM 674 O O . LEU A 1 87 ? 0.124 1.591 -13.513 1.00 79.44 87 LEU A O 1
ATOM 678 N N . LEU A 1 88 ? -0.987 0.484 -11.906 1.00 71.69 88 LEU A N 1
ATOM 679 C CA . LEU A 1 88 ? -1.564 -0.540 -12.781 1.00 71.69 88 LEU A CA 1
ATOM 680 C C . LEU A 1 88 ? -2.581 0.088 -13.755 1.00 71.69 88 LEU A C 1
ATOM 682 O O . LEU A 1 88 ? -3.774 0.183 -13.462 1.00 71.69 88 LEU A O 1
ATOM 686 N N . ARG A 1 89 ? -2.116 0.530 -14.930 1.00 55.47 89 ARG A N 1
ATOM 687 C CA . ARG A 1 89 ? -2.961 0.998 -16.039 1.00 55.47 89 ARG A CA 1
ATOM 688 C C . ARG A 1 89 ? -3.335 -0.189 -16.926 1.00 55.47 89 ARG A C 1
ATOM 690 O O . ARG A 1 89 ? -2.500 -0.686 -17.665 1.00 55.47 89 ARG A O 1
ATOM 697 N N . GLY A 1 90 ? -4.591 -0.635 -16.873 1.00 46.41 90 GLY A N 1
ATOM 698 C CA . GLY A 1 90 ? -5.069 -1.698 -17.775 1.00 46.41 90 GLY A CA 1
ATOM 699 C C . GLY A 1 90 ? -6.443 -2.278 -17.445 1.00 46.41 90 GLY A C 1
ATOM 700 O O . GLY A 1 90 ? -7.138 -2.776 -18.323 1.00 46.41 90 GLY A O 1
ATOM 701 N N . ARG A 1 91 ? -6.906 -2.140 -16.202 1.00 44.56 91 ARG A N 1
ATOM 702 C CA . ARG A 1 91 ? -8.322 -2.295 -15.862 1.00 44.56 91 ARG A CA 1
ATOM 703 C C . ARG A 1 91 ? -8.822 -0.928 -15.454 1.00 44.56 91 ARG A C 1
ATOM 705 O O . ARG A 1 91 ? -8.244 -0.319 -14.560 1.00 44.56 91 ARG A O 1
ATOM 712 N N . ALA A 1 92 ? -9.847 -0.427 -16.138 1.00 36.28 92 ALA A N 1
ATOM 713 C CA . ALA A 1 92 ? -10.600 0.729 -15.686 1.00 36.28 92 ALA A CA 1
ATOM 714 C C . ALA A 1 92 ? -11.159 0.394 -14.302 1.00 36.28 92 ALA A C 1
ATOM 716 O O . ALA A 1 92 ? -12.229 -0.194 -14.170 1.00 36.28 92 ALA A O 1
ATOM 717 N N . ALA A 1 93 ? -10.386 0.686 -13.263 1.00 41.34 93 ALA A N 1
ATOM 718 C CA . ALA A 1 93 ? -10.855 0.580 -11.909 1.00 41.34 93 ALA A CA 1
ATOM 719 C C . ALA A 1 93 ? -11.760 1.791 -11.694 1.00 41.34 93 ALA A C 1
ATOM 721 O O . ALA A 1 93 ? -11.331 2.866 -11.281 1.00 41.34 93 ALA A O 1
ATOM 722 N N . VAL A 1 94 ? -13.013 1.638 -12.115 1.00 41.03 94 VAL A N 1
ATOM 723 C CA . VAL A 1 94 ? -14.100 2.487 -11.653 1.00 41.03 94 VAL A CA 1
ATOM 724 C C . VAL A 1 94 ? -14.236 2.164 -10.173 1.00 41.03 94 VAL A C 1
ATOM 726 O O . VAL A 1 94 ? -14.716 1.098 -9.794 1.00 41.03 94 VAL A O 1
ATOM 729 N N . TRP A 1 95 ? -13.690 3.047 -9.347 1.00 48.34 95 TRP A N 1
ATOM 730 C CA . TRP A 1 95 ? -13.708 2.912 -7.900 1.00 48.34 95 TRP A CA 1
ATOM 731 C C . TRP A 1 95 ? -15.094 3.288 -7.396 1.00 48.34 95 TRP A C 1
ATOM 733 O O . TRP A 1 95 ? -15.475 4.458 -7.450 1.00 48.34 95 TRP A O 1
ATOM 743 N N . ASP A 1 96 ? -15.846 2.302 -6.911 1.00 43.56 96 ASP A N 1
ATOM 744 C CA . ASP A 1 96 ? -17.033 2.583 -6.117 1.00 43.56 96 ASP A CA 1
ATOM 745 C C . ASP A 1 96 ? -16.583 3.002 -4.711 1.00 43.56 96 ASP A C 1
ATOM 747 O O . ASP A 1 96 ? -16.057 2.203 -3.939 1.00 43.56 96 ASP A O 1
ATOM 751 N N . THR A 1 97 ? -16.718 4.291 -4.405 1.00 45.78 97 THR A N 1
ATOM 752 C CA . THR A 1 97 ? -16.406 4.873 -3.091 1.00 45.78 97 THR A CA 1
ATOM 753 C C . THR A 1 97 ? -17.553 4.718 -2.096 1.00 45.78 97 THR A C 1
ATOM 755 O O . THR A 1 97 ? -17.462 5.202 -0.964 1.00 45.78 97 THR A O 1
ATOM 758 N N . ARG A 1 98 ? -18.653 4.063 -2.484 1.00 43.97 98 ARG A N 1
ATOM 759 C CA . ARG A 1 98 ? -19.762 3.793 -1.575 1.00 43.97 98 ARG A CA 1
ATOM 760 C C . ARG A 1 98 ? -19.353 2.659 -0.645 1.00 43.97 98 ARG A C 1
ATOM 762 O O . ARG A 1 98 ? -19.134 1.529 -1.074 1.00 43.97 98 ARG A O 1
ATOM 769 N N . ARG A 1 99 ? -19.275 2.958 0.655 1.00 45.22 99 ARG A N 1
ATOM 770 C CA . ARG A 1 99 ? -19.247 1.914 1.685 1.00 45.22 99 ARG A CA 1
ATOM 771 C C . ARG A 1 99 ? -20.459 1.017 1.455 1.00 45.22 99 ARG A C 1
ATOM 773 O O . ARG A 1 99 ? -21.582 1.515 1.443 1.00 45.22 99 ARG A O 1
ATOM 780 N N . SER A 1 100 ? -20.231 -0.279 1.263 1.00 44.38 100 SER A N 1
ATOM 781 C CA . SER A 1 100 ? -21.314 -1.254 1.338 1.00 44.38 100 SER A CA 1
ATOM 782 C C . SER A 1 100 ? -21.787 -1.266 2.784 1.00 44.38 100 SER A C 1
ATOM 784 O O . SER A 1 100 ? -21.098 -1.772 3.664 1.00 44.38 100 SER A O 1
ATOM 786 N N . THR A 1 101 ? -22.908 -0.603 3.043 1.00 40.44 101 THR A N 1
ATOM 787 C CA . THR A 1 101 ? -23.626 -0.710 4.306 1.00 40.44 101 THR A CA 1
ATOM 788 C C . THR A 1 101 ? -24.095 -2.157 4.430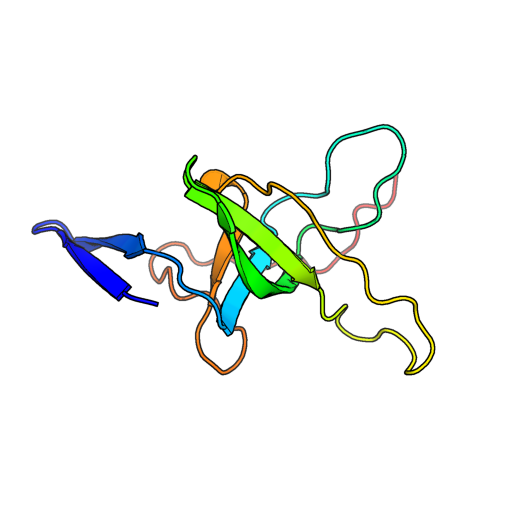 1.00 40.44 101 THR A C 1
ATOM 790 O O . THR A 1 101 ? -24.961 -2.587 3.669 1.00 40.44 101 THR A O 1
ATOM 793 N N . MET A 1 102 ? -23.479 -2.909 5.341 1.00 35.59 102 MET A N 1
ATOM 794 C CA . MET A 1 102 ? -24.112 -4.064 5.977 1.00 35.59 102 MET A CA 1
ATOM 795 C C . MET A 1 102 ? -24.748 -3.605 7.280 1.00 35.59 102 MET A C 1
ATOM 797 O O . MET A 1 102 ? -24.115 -2.769 7.966 1.00 35.59 102 MET A O 1
#